Protein AF-D0SJ76-F1 (afdb_monomer_lite)

Foldseek 3Di:
DDDDDDDDDPPPPPDPPDVVVVVCVVQDVVLLVVLQVVQDDDDDDDQAGPQQLVVLVVQCVVVVHDDLVVSLVSQVVCQVVCVVSVYHRDDSVSSVVCVVGTDPVSVVVRVD

Radius of gyration: 18.81 Å; chains: 1; bounding box: 65×23×50 Å

Secondary structure (DSSP, 8-state):
------------------HHHHHHTTS-HHHHHHHHHHT--SS--SS--HHHHHHHHHHHHHTT--SHHHHHHHHHHTHHHHHHTT-----HHHHHHHHHHS-THHHHHH--

InterPro domains:
  IPR025399 Domain of unknown function DUF4372 [PF14294] (15-88)

Structure (mmCIF, N/CA/C/O backbone):
data_AF-D0SJ76-F1
#
_entry.id   AF-D0SJ76-F1
#
loop_
_atom_site.group_PDB
_atom_site.id
_atom_site.type_symbol
_atom_site.label_atom_id
_atom_site.label_alt_id
_atom_site.label_comp_id
_atom_site.label_asym_id
_atom_site.label_entity_id
_atom_site.label_seq_id
_atom_site.pdbx_PDB_ins_code
_atom_site.Cartn_x
_atom_site.Cartn_y
_atom_site.Cartn_z
_atom_site.occupancy
_atom_site.B_iso_or_equiv
_atom_site.auth_seq_id
_atom_site.auth_comp_id
_atom_site.auth_asym_id
_atom_site.auth_atom_id
_atom_site.pdbx_PDB_model_num
ATOM 1 N N . MET A 1 1 ? 47.679 -6.669 -38.784 1.00 42.41 1 MET A N 1
ATOM 2 C CA . MET A 1 1 ? 47.782 -7.028 -37.354 1.00 42.41 1 MET A CA 1
ATOM 3 C C . MET A 1 1 ? 47.810 -5.741 -36.532 1.00 42.41 1 MET A C 1
ATOM 5 O O . MET A 1 1 ? 48.831 -5.072 -36.505 1.00 42.41 1 MET A O 1
ATOM 9 N N . ARG A 1 2 ? 46.664 -5.317 -35.984 1.00 28.58 2 ARG A N 1
ATOM 10 C CA . ARG A 1 2 ? 46.539 -4.168 -35.069 1.00 28.58 2 ARG A CA 1
ATOM 11 C C . ARG A 1 2 ? 45.542 -4.559 -33.979 1.00 28.58 2 ARG A C 1
ATOM 13 O O . ARG A 1 2 ? 44.420 -4.947 -34.284 1.00 28.58 2 ARG A O 1
ATOM 20 N N . THR A 1 3 ? 46.003 -4.543 -32.738 1.00 39.59 3 THR A N 1
ATOM 21 C CA . THR A 1 3 ? 45.273 -4.935 -31.532 1.00 39.59 3 THR A CA 1
ATOM 22 C C . THR A 1 3 ? 44.413 -3.769 -31.047 1.00 39.59 3 THR A C 1
ATOM 24 O O . THR A 1 3 ? 44.953 -2.749 -30.624 1.00 39.59 3 THR A O 1
ATOM 27 N N . ASN A 1 4 ? 43.086 -3.909 -31.097 1.00 30.11 4 ASN A N 1
ATOM 28 C CA . ASN A 1 4 ? 42.161 -2.936 -30.514 1.00 30.11 4 ASN A CA 1
ATOM 29 C C . ASN A 1 4 ? 41.953 -3.240 -29.027 1.00 30.11 4 ASN A C 1
ATOM 31 O O . ASN A 1 4 ? 41.093 -4.033 -28.654 1.00 30.11 4 ASN A O 1
ATOM 35 N N . THR A 1 5 ? 42.721 -2.573 -28.171 1.00 42.25 5 THR A N 1
ATOM 36 C CA . THR A 1 5 ? 42.331 -2.332 -26.779 1.00 42.25 5 THR A CA 1
ATOM 37 C C . THR A 1 5 ? 41.496 -1.059 -26.743 1.00 42.25 5 THR A C 1
ATOM 39 O O . THR A 1 5 ? 42.012 0.040 -26.943 1.00 42.25 5 THR A O 1
ATOM 42 N N . SER A 1 6 ? 40.193 -1.180 -26.515 1.00 35.31 6 SER A N 1
ATOM 43 C CA . SER A 1 6 ? 39.332 -0.031 -26.230 1.00 35.31 6 SER A CA 1
ATOM 44 C C . SER A 1 6 ? 38.424 -0.376 -25.063 1.00 35.31 6 SER A C 1
ATOM 46 O O . SER A 1 6 ? 37.362 -0.971 -25.210 1.00 35.31 6 SER A O 1
ATOM 48 N N . THR A 1 7 ? 38.935 -0.018 -23.889 1.00 37.59 7 THR A N 1
ATOM 49 C CA . THR A 1 7 ? 38.273 0.100 -22.594 1.00 37.59 7 THR A CA 1
ATOM 50 C C . THR A 1 7 ? 36.833 0.585 -22.746 1.00 37.59 7 THR A C 1
ATOM 52 O O . THR A 1 7 ? 36.585 1.755 -23.046 1.00 37.59 7 THR A O 1
ATOM 55 N N . THR A 1 8 ? 35.868 -0.310 -22.525 1.00 40.75 8 THR A N 1
ATOM 56 C CA . THR A 1 8 ? 34.454 0.047 -22.420 1.00 40.75 8 THR A CA 1
ATOM 57 C C . THR A 1 8 ? 34.275 0.944 -21.203 1.00 40.75 8 THR A C 1
ATOM 59 O O . THR A 1 8 ? 34.361 0.515 -20.055 1.00 40.75 8 THR A O 1
ATOM 62 N N . ARG A 1 9 ? 34.047 2.226 -21.479 1.00 35.00 9 ARG A N 1
ATOM 63 C CA . ARG A 1 9 ? 33.601 3.235 -20.524 1.00 35.00 9 ARG A CA 1
ATOM 64 C C . ARG A 1 9 ? 32.311 2.715 -19.877 1.00 35.00 9 ARG A C 1
ATOM 66 O O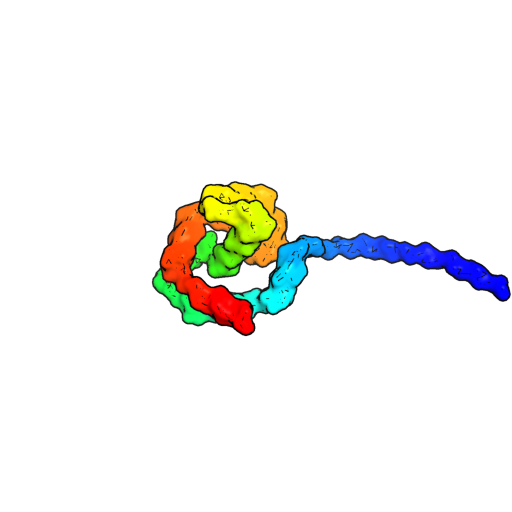 . ARG A 1 9 ? 31.263 2.716 -20.519 1.00 35.00 9 ARG A O 1
ATOM 73 N N . ILE A 1 10 ? 32.383 2.240 -18.633 1.00 46.25 10 ILE A N 1
ATOM 74 C CA . ILE A 1 10 ? 31.187 1.936 -17.843 1.00 46.25 10 ILE A CA 1
ATOM 75 C C . ILE A 1 10 ? 30.489 3.276 -17.615 1.00 46.25 10 ILE A C 1
ATOM 77 O O . ILE A 1 10 ? 30.919 4.090 -16.798 1.00 46.25 10 ILE A O 1
ATOM 81 N N . GLN A 1 11 ? 29.446 3.542 -18.398 1.00 43.22 11 GLN A N 1
ATOM 82 C CA . GLN A 1 11 ? 28.505 4.608 -18.096 1.00 43.22 11 GLN A CA 1
ATOM 83 C C . GLN A 1 11 ? 27.806 4.214 -16.797 1.00 43.22 11 GLN A C 1
ATOM 85 O O . GLN A 1 11 ? 26.952 3.328 -16.778 1.00 43.22 11 GLN A O 1
ATOM 90 N N . VAL A 1 12 ? 28.203 4.849 -15.695 1.00 42.09 12 VAL A N 1
ATOM 91 C CA . VAL A 1 12 ? 27.463 4.783 -14.436 1.00 42.09 12 VAL A CA 1
ATOM 92 C C . VAL A 1 12 ? 26.167 5.548 -14.665 1.00 42.09 12 VAL A C 1
ATOM 94 O O . VAL A 1 12 ? 26.078 6.761 -14.493 1.00 42.09 12 VAL A O 1
ATOM 97 N N . PHE A 1 13 ? 25.164 4.829 -15.149 1.00 38.50 13 PHE A N 1
ATOM 98 C CA . PHE A 1 13 ? 23.811 5.327 -15.238 1.00 38.50 13 PHE A CA 1
ATOM 99 C C . PHE A 1 13 ? 23.334 5.635 -13.816 1.00 38.50 13 PHE A C 1
ATOM 101 O O . PHE A 1 13 ? 23.155 4.735 -13.001 1.00 38.50 13 PHE A O 1
ATOM 108 N N . SER A 1 14 ? 23.097 6.918 -13.530 1.00 47.25 14 SER A N 1
ATOM 109 C CA . SER A 1 14 ? 22.308 7.394 -12.385 1.00 47.25 14 SER A CA 1
ATOM 110 C C . SER A 1 14 ? 20.843 6.958 -12.557 1.00 47.25 14 SER A C 1
ATOM 112 O O . SER A 1 14 ? 19.940 7.770 -12.741 1.00 47.25 14 SER A O 1
ATOM 114 N N . HIS A 1 15 ? 20.602 5.656 -12.631 1.00 47.28 15 HIS A N 1
ATOM 115 C CA . HIS A 1 15 ? 19.285 5.076 -12.820 1.00 47.28 15 HIS A CA 1
ATOM 116 C C . HIS A 1 15 ? 18.980 4.321 -11.540 1.00 47.28 15 HIS A C 1
ATOM 118 O O . HIS A 1 15 ? 19.635 3.332 -11.223 1.00 47.28 15 HIS A O 1
ATOM 124 N N . GLN A 1 16 ? 18.020 4.848 -10.781 1.00 53.44 16 GLN A N 1
ATOM 125 C CA . GLN A 1 16 ? 17.487 4.280 -9.545 1.00 53.44 16 GLN A CA 1
ATOM 126 C C . GLN A 1 16 ? 16.818 2.930 -9.854 1.00 53.44 16 GLN A C 1
ATOM 128 O O . GLN A 1 16 ? 15.600 2.801 -9.955 1.00 53.44 16 GLN A O 1
ATOM 133 N N . ASN A 1 17 ? 17.656 1.918 -10.067 1.00 52.47 17 ASN A N 1
ATOM 134 C CA . ASN A 1 17 ? 17.324 0.584 -10.539 1.00 52.47 17 ASN A CA 1
ATOM 135 C C . ASN A 1 17 ? 16.939 -0.292 -9.347 1.00 52.47 17 ASN A C 1
ATOM 137 O O . ASN A 1 17 ? 17.590 -1.284 -9.026 1.00 52.47 17 ASN A O 1
ATOM 141 N N . THR A 1 18 ? 15.917 0.131 -8.607 1.00 65.75 18 THR A N 1
ATOM 142 C CA . THR A 1 18 ? 15.376 -0.725 -7.554 1.00 65.75 18 THR A CA 1
ATOM 143 C C . THR A 1 18 ? 14.591 -1.857 -8.213 1.00 65.75 18 THR A C 1
ATOM 145 O O . THR A 1 18 ? 13.857 -1.626 -9.174 1.00 65.75 18 THR A O 1
ATOM 148 N N . VAL A 1 19 ? 14.697 -3.079 -7.679 1.00 69.38 19 VAL A N 1
ATOM 149 C CA . VAL A 1 19 ? 13.844 -4.218 -8.080 1.00 69.38 19 VAL A CA 1
ATOM 150 C C . VAL A 1 19 ? 12.363 -3.808 -8.081 1.00 69.38 19 VAL A C 1
ATOM 152 O O . VAL A 1 19 ? 11.610 -4.201 -8.962 1.00 69.38 19 VAL A O 1
ATOM 155 N N . PHE A 1 20 ? 11.964 -2.913 -7.171 1.00 71.94 20 PHE A N 1
ATOM 156 C CA . PHE A 1 20 ? 10.638 -2.290 -7.153 1.00 71.94 20 PHE A CA 1
ATOM 157 C C . PHE A 1 20 ? 10.280 -1.551 -8.438 1.00 71.94 20 PHE A C 1
ATOM 159 O O . PHE A 1 20 ? 9.191 -1.746 -8.964 1.00 71.94 20 PHE A O 1
ATOM 166 N N . HIS A 1 21 ? 11.172 -0.707 -8.952 1.00 73.19 21 HIS A N 1
ATOM 167 C CA . HIS A 1 21 ? 10.912 0.026 -10.186 1.00 73.19 21 HIS A CA 1
ATOM 168 C C . HIS A 1 21 ? 10.765 -0.927 -11.381 1.00 73.19 21 HIS A C 1
ATOM 170 O O . HIS A 1 21 ? 9.901 -0.722 -12.228 1.00 73.19 21 HIS A O 1
ATOM 176 N N . GLN A 1 22 ? 11.547 -2.011 -11.420 1.00 76.94 22 GLN A N 1
ATOM 177 C CA . GLN A 1 22 ? 11.412 -3.048 -12.448 1.00 76.94 22 GLN A CA 1
ATOM 178 C C . GLN A 1 22 ? 10.088 -3.819 -12.330 1.00 76.94 22 GLN A C 1
ATOM 180 O O . GLN A 1 22 ? 9.421 -4.027 -13.339 1.00 76.94 22 GLN A O 1
ATOM 185 N N . LEU A 1 23 ? 9.677 -4.185 -11.110 1.00 74.19 23 LEU A N 1
ATOM 186 C CA . LEU A 1 23 ? 8.406 -4.871 -10.839 1.00 74.19 23 LEU A CA 1
ATOM 187 C C . LEU A 1 23 ? 7.182 -4.001 -11.143 1.00 74.19 23 LEU A C 1
ATOM 189 O O . LEU A 1 23 ? 6.137 -4.518 -11.524 1.00 74.19 23 LEU A O 1
ATOM 193 N N . LEU A 1 24 ? 7.306 -2.685 -10.977 1.00 78.88 24 LEU A N 1
ATOM 194 C CA . LEU A 1 24 ? 6.236 -1.730 -11.259 1.00 78.88 24 LEU A CA 1
ATOM 195 C C . LEU A 1 24 ? 6.205 -1.281 -12.719 1.00 78.88 24 LEU A C 1
ATOM 197 O O . LEU A 1 24 ? 5.183 -0.778 -13.162 1.00 78.88 24 LEU A O 1
ATOM 201 N N . LYS A 1 25 ? 7.279 -1.492 -13.484 1.00 77.06 25 LYS A N 1
ATOM 202 C CA . LYS A 1 25 ? 7.344 -1.181 -14.916 1.00 77.06 25 LYS A CA 1
ATOM 203 C C . LYS A 1 25 ? 6.179 -1.757 -15.747 1.00 77.06 25 LYS A C 1
ATOM 205 O O . LYS A 1 25 ? 5.676 -1.015 -16.586 1.00 77.06 25 LYS A O 1
ATOM 210 N N . PRO A 1 26 ? 5.728 -3.017 -15.556 1.00 74.88 26 PRO A N 1
ATOM 211 C CA . PRO A 1 26 ? 4.548 -3.532 -16.258 1.00 74.88 26 PRO A CA 1
ATOM 212 C C . PRO A 1 26 ? 3.231 -2.920 -15.762 1.00 74.88 26 PRO A C 1
ATOM 214 O O . PRO A 1 26 ? 2.241 -2.928 -16.487 1.00 74.88 26 PRO A O 1
ATOM 217 N N . ILE A 1 27 ? 3.203 -2.373 -14.545 1.00 79.56 27 ILE A N 1
ATOM 218 C CA . ILE A 1 27 ? 2.013 -1.753 -13.969 1.00 79.56 27 ILE A CA 1
ATOM 219 C C . ILE A 1 27 ? 1.983 -0.287 -14.397 1.00 79.56 27 ILE A C 1
ATOM 221 O O . ILE A 1 27 ? 2.570 0.588 -13.757 1.00 79.56 27 ILE A O 1
ATOM 225 N N . LEU A 1 28 ? 1.267 0.002 -15.484 1.00 79.12 28 LEU A N 1
ATOM 226 C CA . LEU A 1 28 ? 1.028 1.380 -15.899 1.00 79.12 28 LEU A CA 1
ATOM 227 C C . LEU A 1 28 ? 0.273 2.118 -14.785 1.00 79.12 28 LEU A C 1
ATOM 229 O O . LEU A 1 28 ? -0.887 1.833 -14.486 1.00 79.12 28 LEU A O 1
ATOM 233 N N . ARG A 1 29 ? 0.934 3.104 -14.163 1.00 88.06 29 ARG A N 1
ATOM 234 C CA . ARG A 1 29 ? 0.354 3.896 -13.066 1.00 88.06 29 ARG A CA 1
ATOM 235 C C . ARG A 1 29 ? -0.992 4.522 -13.443 1.00 88.06 29 ARG A C 1
ATOM 237 O O . ARG A 1 29 ? -1.882 4.615 -12.604 1.00 88.06 29 ARG A O 1
ATOM 244 N N . GLN A 1 30 ? -1.155 4.917 -14.702 1.00 88.56 30 GLN A N 1
ATOM 245 C CA . GLN A 1 30 ? -2.409 5.468 -15.217 1.00 88.56 30 GLN A CA 1
ATOM 246 C C . GLN A 1 30 ? -3.551 4.443 -15.183 1.00 88.56 30 GLN A C 1
ATOM 248 O O . GLN A 1 30 ? -4.654 4.781 -14.752 1.00 88.56 30 GLN A O 1
ATOM 253 N N . ASP A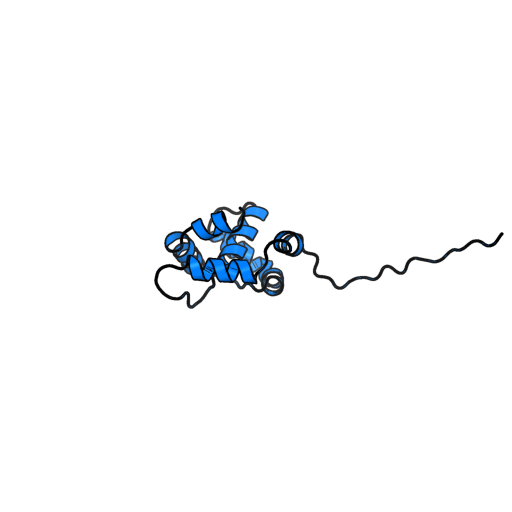 1 31 ? -3.287 3.190 -15.560 1.00 90.44 31 ASP A N 1
ATOM 254 C CA . ASP A 1 31 ? -4.277 2.114 -15.475 1.00 90.44 31 ASP A CA 1
ATOM 255 C C . ASP A 1 31 ? -4.635 1.791 -14.033 1.00 90.44 31 ASP A C 1
ATOM 257 O O . ASP A 1 31 ? -5.817 1.666 -13.705 1.00 90.44 31 ASP A O 1
ATOM 261 N N . PHE A 1 32 ? -3.637 1.751 -13.146 1.00 94.06 32 PHE A N 1
ATOM 262 C CA . PHE A 1 32 ? -3.896 1.603 -11.720 1.00 94.06 32 PHE A CA 1
ATOM 263 C C . PHE A 1 32 ? -4.801 2.725 -11.204 1.00 94.06 32 PHE A C 1
ATOM 265 O O . PHE A 1 32 ? -5.777 2.460 -10.509 1.00 94.06 32 PHE A O 1
ATOM 272 N N . GLU A 1 33 ? -4.505 3.986 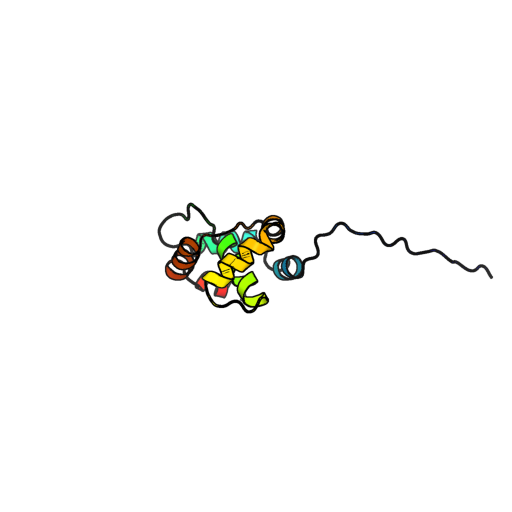-11.528 1.00 93.81 33 GLU A N 1
ATOM 273 C CA . GLU A 1 33 ? -5.296 5.129 -11.067 1.00 93.81 33 GLU A CA 1
ATOM 274 C C . GLU A 1 33 ? -6.714 5.133 -11.659 1.00 93.81 33 GLU A C 1
ATOM 276 O O . GLU A 1 33 ? -7.667 5.501 -10.966 1.00 93.81 33 GLU A O 1
ATOM 281 N N . ARG A 1 34 ? -6.884 4.670 -12.904 1.00 94.75 34 ARG A N 1
ATOM 282 C CA . ARG A 1 34 ? -8.198 4.449 -13.524 1.00 94.75 34 ARG A CA 1
ATOM 283 C C . ARG A 1 34 ? -8.995 3.390 -12.762 1.00 94.75 34 ARG A C 1
ATOM 285 O O . ARG A 1 34 ? -10.127 3.663 -12.362 1.00 94.75 34 ARG A O 1
ATOM 292 N N . LEU A 1 35 ? -8.399 2.227 -12.489 1.00 95.69 35 LEU A N 1
ATOM 293 C CA . LEU A 1 35 ? -9.026 1.168 -11.691 1.00 95.69 35 LEU A CA 1
ATOM 294 C C . LEU A 1 35 ? -9.309 1.635 -10.257 1.00 95.69 35 LEU A C 1
ATOM 296 O O . LEU A 1 35 ? -10.374 1.360 -9.710 1.00 95.69 35 LEU A O 1
ATOM 300 N N . ALA A 1 36 ? -8.399 2.399 -9.655 1.00 96.38 36 ALA A N 1
ATOM 301 C CA . ALA A 1 36 ? -8.569 2.960 -8.322 1.00 96.38 36 ALA A CA 1
ATOM 302 C C . ALA A 1 36 ? -9.781 3.883 -8.225 1.00 96.38 36 ALA A C 1
ATOM 304 O O . ALA A 1 36 ? -10.471 3.848 -7.211 1.00 96.38 36 ALA A O 1
ATOM 305 N N . LYS A 1 37 ? -10.055 4.678 -9.265 1.00 95.31 37 LYS A N 1
ATOM 306 C CA . LYS A 1 37 ? -11.271 5.496 -9.350 1.00 95.31 37 LYS A CA 1
ATOM 307 C C . LYS A 1 37 ? -12.514 4.635 -9.563 1.00 95.31 37 LYS A C 1
ATOM 309 O O . LYS A 1 37 ? -13.508 4.849 -8.881 1.00 95.31 37 LYS A O 1
ATOM 314 N N . GLN A 1 38 ? -12.447 3.654 -10.464 1.00 96.50 38 GLN A N 1
ATOM 315 C CA . GLN A 1 38 ? -13.571 2.769 -10.790 1.00 96.50 38 GLN A CA 1
ATOM 316 C C . GLN A 1 38 ? -14.044 1.935 -9.590 1.00 96.50 38 GLN A C 1
ATOM 318 O O . GLN A 1 38 ? -15.242 1.749 -9.402 1.00 96.50 38 GLN A O 1
ATOM 323 N N . TYR A 1 39 ? -13.110 1.433 -8.782 1.00 95.69 39 TYR A N 1
ATOM 324 C CA . TYR A 1 39 ? -13.393 0.575 -7.629 1.00 95.69 39 TYR A CA 1
ATOM 325 C C . TYR A 1 39 ? -13.400 1.330 -6.293 1.00 95.69 39 TYR A C 1
ATOM 327 O O . TYR A 1 39 ? -13.432 0.695 -5.238 1.00 95.69 39 TYR A O 1
ATOM 335 N N . HIS A 1 40 ? -13.353 2.666 -6.306 1.00 96.06 40 HIS A N 1
ATOM 336 C CA . HIS A 1 40 ? -13.419 3.450 -5.077 1.00 96.06 40 HIS A CA 1
ATOM 337 C C . HIS A 1 40 ? -14.792 3.312 -4.416 1.00 96.06 40 HIS A C 1
ATOM 339 O O . HIS A 1 40 ? -15.822 3.353 -5.087 1.00 96.06 40 HIS A O 1
ATOM 345 N N . GLN A 1 41 ? -14.806 3.194 -3.090 1.00 94.69 41 GLN A N 1
ATOM 346 C CA . GLN A 1 41 ? -16.035 3.186 -2.299 1.00 94.69 41 GLN A CA 1
ATOM 347 C C . GLN A 1 41 ? -15.959 4.199 -1.156 1.00 94.69 41 GLN A C 1
ATOM 349 O O . GLN A 1 41 ? -14.890 4.442 -0.599 1.00 94.69 41 GLN A O 1
ATOM 354 N N . GLY A 1 42 ? -17.099 4.778 -0.781 1.00 93.19 42 GLY A N 1
ATOM 355 C CA . GLY A 1 42 ? -17.191 5.684 0.362 1.00 93.19 42 GLY A CA 1
ATOM 356 C C . GLY A 1 42 ? -16.583 7.070 0.122 1.00 93.19 42 GLY A C 1
ATOM 357 O O . GLY A 1 42 ? -16.647 7.624 -0.974 1.00 93.19 42 GLY A O 1
ATOM 358 N N . GLN A 1 43 ? -16.061 7.675 1.192 1.00 91.88 43 GLN A N 1
ATOM 359 C CA . GLN A 1 43 ? -15.550 9.044 1.152 1.00 91.88 43 GLN A CA 1
ATOM 360 C C . GLN A 1 43 ? -14.146 9.137 0.547 1.00 91.88 43 GLN A C 1
ATOM 362 O O . GLN A 1 43 ? -13.305 8.249 0.703 1.00 91.88 43 GLN A O 1
ATOM 367 N N . LYS A 1 44 ? -13.853 10.308 -0.033 1.00 91.69 44 LYS A N 1
ATOM 368 C CA . LYS A 1 44 ? -12.531 10.643 -0.566 1.00 91.69 44 LYS A CA 1
ATOM 369 C C . LYS A 1 44 ? -11.436 10.426 0.480 1.00 91.69 44 LYS A C 1
ATOM 371 O O . LYS A 1 44 ? -11.480 10.960 1.591 1.00 91.69 44 LYS A O 1
ATOM 376 N N . LEU A 1 45 ? -10.387 9.717 0.076 1.00 93.88 45 LEU A N 1
ATOM 377 C CA . LEU A 1 45 ? -9.188 9.539 0.884 1.00 93.88 45 LEU A CA 1
ATOM 378 C C . LEU A 1 45 ? -8.425 10.874 0.983 1.00 93.88 45 LEU A C 1
ATOM 380 O O . LEU A 1 45 ? -7.965 11.414 -0.022 1.00 93.88 45 LEU A O 1
ATOM 384 N N . ARG A 1 46 ? -8.323 11.437 2.195 1.00 90.88 46 ARG A N 1
ATOM 385 C CA . ARG A 1 46 ? -7.721 12.768 2.423 1.00 90.88 46 ARG A CA 1
ATOM 386 C C . ARG A 1 46 ? -6.204 12.724 2.605 1.00 90.88 46 ARG A C 1
ATOM 388 O O . ARG A 1 46 ? -5.492 13.583 2.102 1.00 90.88 46 ARG A O 1
ATOM 395 N N . SER A 1 47 ? -5.711 11.731 3.343 1.00 92.25 47 SER A N 1
ATOM 396 C CA . SER A 1 47 ? -4.309 11.656 3.777 1.00 92.25 47 SER A CA 1
ATOM 397 C C . SER A 1 47 ? -3.470 10.628 3.018 1.00 92.25 47 SER A C 1
ATOM 399 O O . SER A 1 47 ? -2.247 10.668 3.121 1.00 92.25 47 SER A O 1
ATOM 401 N N . ALA A 1 48 ? -4.088 9.760 2.217 1.00 95.31 48 ALA A N 1
ATOM 402 C CA . ALA A 1 48 ? -3.427 8.725 1.423 1.00 95.31 48 ALA A CA 1
ATOM 403 C C . ALA A 1 48 ? -4.205 8.463 0.129 1.00 95.31 48 ALA A C 1
ATOM 405 O O . ALA A 1 48 ? -5.362 8.855 0.006 1.00 95.31 48 ALA A O 1
ATOM 406 N N . THR A 1 49 ? -3.572 7.794 -0.822 1.00 96.06 49 THR A N 1
ATOM 407 C CA . THR A 1 49 ? -4.174 7.348 -2.080 1.00 96.06 49 THR A CA 1
ATOM 408 C C . THR A 1 49 ? -4.241 5.821 -2.134 1.00 96.06 49 THR A C 1
ATOM 410 O O . THR A 1 49 ? -3.602 5.123 -1.344 1.00 96.06 49 THR A O 1
ATOM 413 N N . ARG A 1 50 ? -4.992 5.279 -3.101 1.00 96.38 50 ARG A N 1
ATOM 414 C CA . ARG A 1 50 ? -4.940 3.841 -3.413 1.00 96.38 50 ARG A CA 1
ATOM 415 C C . ARG A 1 50 ? -3.555 3.410 -3.895 1.00 96.38 50 ARG A C 1
ATOM 417 O O . ARG A 1 50 ? -3.158 2.284 -3.623 1.00 96.38 50 ARG A O 1
ATOM 424 N N . TRP A 1 51 ? -2.816 4.307 -4.553 1.00 95.81 51 TRP A N 1
ATOM 425 C CA . TRP A 1 51 ? -1.434 4.052 -4.959 1.00 95.81 51 TRP A CA 1
ATOM 426 C C . TRP A 1 51 ? -0.523 3.888 -3.744 1.00 95.81 51 TRP A C 1
ATOM 428 O O . TRP A 1 51 ? 0.191 2.896 -3.649 1.00 95.81 51 TRP A O 1
ATOM 438 N N . ASP A 1 52 ? -0.627 4.792 -2.764 1.00 95.56 52 ASP A N 1
ATOM 439 C CA . ASP A 1 52 ? 0.145 4.688 -1.524 1.00 95.56 52 ASP A CA 1
ATOM 440 C C . ASP A 1 52 ? -0.108 3.335 -0.844 1.00 95.56 52 ASP A C 1
ATOM 442 O O . ASP A 1 52 ? 0.829 2.636 -0.460 1.00 95.56 52 ASP A O 1
ATOM 446 N N . GLN A 1 53 ? -1.378 2.936 -0.719 1.00 96.00 53 GLN A N 1
ATOM 447 C CA . GLN A 1 53 ? -1.747 1.678 -0.070 1.00 96.00 53 GLN A CA 1
ATOM 448 C C . GLN A 1 53 ? -1.305 0.446 -0.877 1.00 96.00 53 GLN A C 1
ATOM 450 O O . GLN A 1 53 ? -0.862 -0.534 -0.281 1.00 96.00 53 GLN A O 1
ATOM 455 N N . PHE A 1 54 ? -1.332 0.498 -2.209 1.00 94.81 54 PHE A N 1
ATOM 456 C CA . PHE A 1 54 ? -0.750 -0.556 -3.040 1.00 94.81 54 PHE A CA 1
ATOM 457 C C . PHE A 1 54 ? 0.757 -0.703 -2.820 1.00 94.81 54 PHE A C 1
ATOM 459 O O . PHE A 1 54 ? 1.218 -1.813 -2.564 1.00 94.81 54 PHE A O 1
ATOM 466 N N . ILE A 1 55 ? 1.513 0.398 -2.842 1.00 93.69 55 ILE A N 1
ATOM 467 C CA . ILE A 1 55 ? 2.957 0.365 -2.580 1.00 93.69 55 ILE A CA 1
ATOM 468 C C . ILE A 1 55 ? 3.242 -0.148 -1.164 1.00 93.69 55 ILE A C 1
ATOM 470 O O . ILE A 1 55 ? 4.137 -0.970 -0.989 1.00 93.69 55 ILE A O 1
ATOM 474 N N . ALA A 1 56 ? 2.440 0.245 -0.170 1.00 94.38 56 ALA A N 1
ATOM 475 C CA . ALA A 1 56 ? 2.553 -0.268 1.194 1.00 94.38 56 ALA A CA 1
ATOM 476 C C . ALA A 1 56 ? 2.423 -1.797 1.272 1.00 94.38 56 ALA A C 1
ATOM 478 O O . ALA A 1 56 ? 3.238 -2.450 1.924 1.00 94.38 56 ALA A O 1
ATOM 479 N N . ILE A 1 57 ? 1.424 -2.365 0.591 1.00 92.81 57 ILE A N 1
ATOM 480 C CA . ILE A 1 57 ? 1.204 -3.816 0.542 1.00 92.81 57 ILE A CA 1
ATOM 481 C C . ILE A 1 57 ? 2.310 -4.501 -0.267 1.00 92.81 57 ILE A C 1
ATOM 483 O O . ILE A 1 57 ? 2.870 -5.495 0.176 1.00 92.81 57 ILE A O 1
ATOM 487 N N . LEU A 1 58 ? 2.683 -3.969 -1.431 1.00 91.06 58 LEU A N 1
ATOM 488 C CA . LEU A 1 58 ? 3.732 -4.562 -2.260 1.00 91.06 58 LEU A CA 1
ATOM 489 C C . LEU A 1 58 ? 5.071 -4.622 -1.510 1.00 91.06 58 LEU A C 1
ATOM 491 O O . LEU A 1 58 ? 5.749 -5.650 -1.511 1.00 91.06 58 LEU A O 1
ATOM 495 N N . MET A 1 59 ? 5.430 -3.538 -0.817 1.00 89.25 59 MET A N 1
ATOM 496 C CA . MET A 1 59 ? 6.637 -3.488 0.002 1.00 89.25 59 MET A CA 1
ATOM 497 C C . MET A 1 59 ? 6.594 -4.472 1.162 1.00 89.25 59 MET A C 1
ATOM 499 O O . MET A 1 59 ? 7.615 -5.087 1.477 1.00 89.25 59 MET A O 1
ATOM 503 N N . SER A 1 60 ? 5.424 -4.667 1.770 1.00 89.88 60 SER A N 1
ATOM 504 C CA . SER A 1 60 ? 5.267 -5.631 2.851 1.00 89.88 60 SER A CA 1
ATOM 505 C C . SER A 1 60 ? 5.440 -7.068 2.379 1.00 89.88 60 SER A C 1
ATOM 507 O O . SER A 1 60 ? 6.161 -7.824 3.024 1.00 89.88 60 SER A O 1
ATOM 509 N N . GLN A 1 61 ? 4.855 -7.427 1.232 1.00 88.81 61 GLN A N 1
ATOM 510 C CA . GLN A 1 61 ? 4.989 -8.765 0.651 1.00 88.81 61 GLN A CA 1
ATOM 511 C C . GLN A 1 61 ? 6.454 -9.086 0.335 1.00 88.81 61 GLN A C 1
ATOM 513 O O . GLN A 1 61 ? 6.959 -10.134 0.724 1.00 88.81 61 GLN A O 1
ATOM 518 N N . LEU A 1 62 ? 7.173 -8.144 -0.281 1.00 86.44 62 LEU A N 1
ATOM 519 C CA . LEU A 1 62 ? 8.578 -8.332 -0.661 1.00 86.44 62 LEU A CA 1
ATOM 520 C C . LEU A 1 62 ? 9.548 -8.338 0.527 1.00 86.44 62 LEU A C 1
ATOM 522 O O . LEU A 1 62 ? 10.653 -8.859 0.417 1.00 86.44 62 LEU A O 1
ATOM 526 N N . SER A 1 63 ? 9.155 -7.754 1.659 1.00 86.88 63 SER A N 1
ATOM 527 C CA . SER A 1 63 ? 9.957 -7.744 2.888 1.00 86.88 63 SER A CA 1
ATOM 528 C C . SER A 1 63 ? 9.465 -8.739 3.942 1.00 86.88 63 SER A C 1
ATOM 530 O O . SER A 1 63 ? 9.903 -8.671 5.094 1.00 86.88 63 SER A O 1
ATOM 532 N N . CYS A 1 64 ? 8.559 -9.648 3.562 1.00 89.19 64 CYS A N 1
ATOM 533 C CA . CYS A 1 64 ? 7.935 -10.642 4.436 1.00 89.19 64 CYS A CA 1
ATOM 534 C C . CYS A 1 64 ? 7.315 -10.031 5.710 1.00 89.19 64 CYS A C 1
ATOM 536 O O . CYS A 1 64 ? 7.330 -10.638 6.781 1.00 89.19 64 CYS A O 1
ATOM 538 N N . ARG A 1 65 ? 6.779 -8.807 5.618 1.00 90.69 65 ARG A N 1
ATOM 539 C CA . ARG A 1 65 ? 6.097 -8.114 6.720 1.00 90.69 65 ARG A CA 1
ATOM 540 C C . ARG A 1 65 ? 4.596 -8.325 6.607 1.00 90.69 65 ARG A C 1
ATOM 542 O O . ARG A 1 65 ? 3.995 -8.005 5.586 1.00 90.69 65 ARG A O 1
ATOM 549 N N . GLN A 1 66 ? 3.991 -8.833 7.674 1.00 88.12 66 GLN A N 1
ATOM 550 C CA . GLN A 1 66 ? 2.565 -9.173 7.686 1.00 88.12 66 GLN A CA 1
ATOM 551 C C . GLN A 1 66 ? 1.746 -8.247 8.593 1.00 88.12 66 GLN A C 1
ATOM 553 O O . GLN A 1 66 ? 0.591 -7.954 8.294 1.00 88.12 66 GLN A O 1
ATOM 558 N N . SER A 1 67 ? 2.330 -7.738 9.685 1.00 94.12 67 SER A N 1
ATOM 559 C CA . SER A 1 67 ? 1.598 -6.872 10.610 1.00 94.12 67 SER A CA 1
ATOM 560 C C . SER A 1 67 ? 1.573 -5.420 10.127 1.00 94.12 67 SER A C 1
ATOM 562 O O . SER A 1 67 ? 2.582 -4.878 9.682 1.00 94.12 67 SER A O 1
ATOM 564 N N . LEU A 1 68 ? 0.445 -4.723 10.301 1.00 94.25 68 LEU A N 1
ATOM 565 C CA . LEU A 1 68 ? 0.334 -3.295 9.955 1.00 94.25 68 LEU A CA 1
ATOM 566 C C . LEU A 1 68 ? 1.379 -2.413 10.663 1.00 94.25 68 LEU A C 1
ATOM 568 O O . LEU A 1 68 ? 1.726 -1.339 10.168 1.00 94.25 68 LEU A O 1
ATOM 572 N N . ARG A 1 69 ? 1.866 -2.840 11.837 1.00 94.44 69 ARG A N 1
ATOM 573 C CA . ARG A 1 69 ? 2.940 -2.154 12.566 1.00 94.44 69 ARG A CA 1
ATOM 574 C C . ARG A 1 69 ? 4.268 -2.290 11.825 1.00 94.44 69 ARG A C 1
ATOM 576 O O . ARG A 1 69 ? 4.939 -1.281 11.622 1.00 94.44 69 ARG A O 1
ATOM 583 N N . ASP A 1 70 ? 4.602 -3.499 11.388 1.00 93.75 70 ASP A N 1
ATOM 584 C CA . ASP A 1 70 ? 5.843 -3.761 10.660 1.00 93.75 70 ASP A CA 1
ATOM 585 C C . ASP A 1 70 ? 5.834 -3.098 9.287 1.00 93.75 70 ASP A C 1
ATOM 587 O O . ASP A 1 70 ? 6.848 -2.544 8.871 1.00 93.75 70 ASP A O 1
ATOM 591 N N . ILE A 1 71 ? 4.678 -3.081 8.614 1.00 94.00 71 ILE A N 1
ATOM 592 C CA . ILE A 1 71 ? 4.503 -2.356 7.349 1.00 94.00 71 ILE A CA 1
ATOM 593 C C . ILE A 1 71 ? 4.812 -0.877 7.553 1.00 94.00 71 ILE A C 1
ATOM 595 O O . ILE A 1 71 ? 5.636 -0.318 6.838 1.00 94.00 71 ILE A O 1
ATOM 599 N N . LYS A 1 72 ? 4.211 -0.243 8.568 1.00 94.81 72 LYS A N 1
ATOM 600 C CA . LYS A 1 72 ? 4.476 1.168 8.877 1.00 94.81 72 LYS A CA 1
ATOM 601 C C . LYS A 1 72 ? 5.967 1.421 9.128 1.00 94.81 72 LYS A C 1
ATOM 603 O O . LYS A 1 72 ? 6.521 2.345 8.544 1.00 94.81 72 LYS A O 1
ATOM 608 N N . SER A 1 73 ? 6.608 0.601 9.960 1.00 93.81 73 SER A N 1
ATOM 609 C CA . SER A 1 73 ? 8.035 0.740 10.277 1.00 93.81 73 SER A CA 1
ATOM 610 C C . SER A 1 73 ? 8.926 0.546 9.039 1.00 93.81 73 SER A C 1
ATOM 612 O O . SER A 1 73 ? 9.880 1.295 8.818 1.00 93.81 73 SER A O 1
ATOM 614 N N . ASN A 1 74 ? 8.577 -0.398 8.159 1.00 92.00 74 ASN A N 1
ATOM 615 C CA . ASN A 1 74 ? 9.274 -0.591 6.892 1.00 92.00 74 ASN A CA 1
ATOM 616 C C . ASN A 1 74 ? 9.130 0.631 5.969 1.00 92.00 74 ASN A C 1
ATOM 618 O O . ASN A 1 74 ? 10.125 1.110 5.434 1.00 92.00 74 ASN A O 1
ATOM 622 N N . LEU A 1 75 ? 7.931 1.205 5.850 1.00 92.12 75 LEU A N 1
ATOM 623 C CA . LEU A 1 75 ? 7.716 2.428 5.069 1.00 92.12 75 LEU A CA 1
ATOM 624 C C . LEU A 1 75 ? 8.484 3.628 5.635 1.00 92.12 75 LEU A C 1
ATOM 626 O O . LEU A 1 75 ? 9.008 4.439 4.875 1.00 92.12 75 LEU A O 1
ATOM 630 N N . GLU A 1 76 ? 8.587 3.733 6.962 1.00 93.12 76 GLU A N 1
ATOM 631 C CA . GLU A 1 76 ? 9.362 4.783 7.634 1.00 93.12 76 GLU A CA 1
ATOM 632 C C . GLU A 1 76 ? 10.869 4.664 7.362 1.00 93.12 76 GLU A C 1
ATOM 634 O O . GLU A 1 76 ? 11.535 5.687 7.223 1.00 93.12 76 GLU A O 1
ATOM 639 N N . SER A 1 77 ? 11.398 3.447 7.219 1.00 91.06 77 SER A N 1
ATOM 640 C CA . SER A 1 77 ? 12.811 3.210 6.871 1.00 91.06 77 SER A CA 1
ATOM 641 C C . SER A 1 77 ? 13.118 3.314 5.371 1.00 91.06 77 SER A C 1
ATOM 643 O O . SER A 1 77 ? 14.279 3.439 4.997 1.00 91.06 77 SER A O 1
ATOM 645 N N . GLN A 1 78 ? 12.105 3.287 4.499 1.00 89.62 78 GLN A N 1
ATOM 646 C CA . GLN A 1 78 ? 12.274 3.286 3.038 1.00 89.62 78 GLN A CA 1
ATOM 647 C C . GLN A 1 78 ? 11.704 4.540 2.349 1.00 89.62 78 GLN A C 1
ATOM 649 O O . GLN A 1 78 ? 11.271 4.484 1.198 1.00 89.62 78 GLN A O 1
ATOM 654 N N . GLN A 1 79 ? 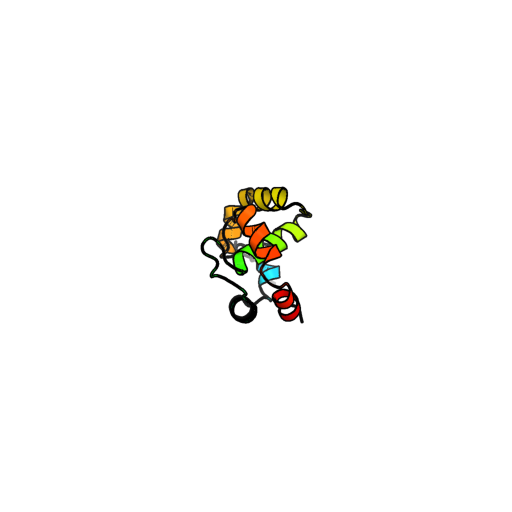11.721 5.688 3.032 1.00 90.81 79 GLN A N 1
ATOM 655 C CA . GLN A 1 79 ? 11.116 6.938 2.545 1.00 90.81 79 GLN A CA 1
ATOM 656 C C . GLN A 1 79 ? 11.669 7.416 1.195 1.00 90.81 79 GLN A C 1
ATOM 658 O O . GLN A 1 79 ? 10.893 7.820 0.332 1.00 90.81 79 GLN A O 1
ATOM 663 N N . GLU A 1 80 ? 12.982 7.321 0.973 1.00 89.69 80 GLU A N 1
ATOM 664 C CA . GLU A 1 80 ? 13.596 7.712 -0.306 1.00 89.69 80 GLU A CA 1
ATOM 665 C C . GLU A 1 80 ? 13.088 6.854 -1.471 1.00 89.69 80 GLU A C 1
ATOM 667 O O . GLU A 1 80 ? 12.775 7.358 -2.549 1.00 89.69 80 GLU A O 1
ATOM 672 N N . LYS A 1 81 ? 12.917 5.546 -1.243 1.00 87.69 81 LYS A N 1
ATOM 673 C CA . LYS A 1 81 ? 12.367 4.637 -2.255 1.00 87.69 81 LYS A CA 1
ATOM 674 C C . LYS A 1 81 ? 10.914 4.980 -2.559 1.00 87.69 81 LYS A C 1
ATOM 676 O O . LYS A 1 81 ? 10.544 5.031 -3.726 1.00 87.69 81 LYS A O 1
ATOM 681 N N . LEU A 1 82 ? 10.108 5.263 -1.533 1.00 90.19 82 LEU A N 1
ATOM 682 C CA . LEU A 1 82 ? 8.716 5.686 -1.712 1.00 90.19 82 LEU A CA 1
ATOM 683 C C . LEU A 1 82 ? 8.609 6.922 -2.608 1.00 90.19 82 LEU A C 1
ATOM 685 O O . LEU A 1 82 ? 7.788 6.931 -3.526 1.00 90.19 82 LEU A O 1
ATOM 689 N N . TYR A 1 83 ? 9.482 7.911 -2.399 1.00 87.94 83 TYR A N 1
ATOM 690 C CA . TYR A 1 83 ? 9.535 9.114 -3.227 1.00 87.94 83 TYR A CA 1
ATOM 691 C C . TYR A 1 83 ? 9.754 8.782 -4.709 1.00 87.94 83 TYR A C 1
ATOM 693 O O . TYR A 1 83 ? 8.988 9.230 -5.563 1.00 87.94 83 TYR A O 1
ATOM 701 N N . HIS A 1 84 ? 10.724 7.918 -5.021 1.00 86.00 84 HIS A N 1
ATOM 702 C CA . HIS A 1 84 ? 10.980 7.474 -6.397 1.00 86.00 84 HIS A CA 1
ATOM 703 C C . HIS A 1 84 ? 9.852 6.623 -7.001 1.00 86.00 84 HIS A C 1
ATOM 705 O O . HIS A 1 84 ? 9.742 6.526 -8.223 1.00 86.00 84 HIS A O 1
ATOM 711 N N . LEU A 1 85 ? 8.991 6.035 -6.168 1.00 87.31 85 LEU A N 1
ATOM 712 C CA . LEU A 1 85 ? 7.794 5.301 -6.589 1.00 87.31 85 LEU A CA 1
ATOM 713 C C . LEU A 1 85 ? 6.541 6.188 -6.669 1.00 87.31 85 LEU A C 1
ATOM 715 O O . LEU A 1 85 ? 5.455 5.701 -6.992 1.00 87.31 85 LEU A O 1
ATOM 719 N N . GLY A 1 86 ? 6.661 7.485 -6.371 1.00 89.38 86 GLY A N 1
ATOM 720 C CA . GLY A 1 86 ? 5.530 8.411 -6.338 1.00 89.38 86 GLY A CA 1
ATOM 721 C C . GLY A 1 86 ? 4.511 8.091 -5.242 1.00 89.38 86 GLY A C 1
ATOM 722 O O . GLY A 1 86 ? 3.340 8.438 -5.391 1.00 89.38 86 GLY A O 1
ATOM 723 N N . ALA A 1 87 ? 4.944 7.415 -4.176 1.00 92.62 87 ALA A N 1
ATOM 724 C CA . ALA A 1 87 ? 4.147 7.093 -3.001 1.00 92.62 87 ALA A CA 1
ATOM 725 C C . ALA A 1 87 ? 4.677 7.830 -1.765 1.00 92.62 87 ALA A C 1
ATOM 727 O O . ALA A 1 87 ? 5.803 8.328 -1.733 1.00 92.62 87 ALA A O 1
ATOM 728 N N . LYS A 1 88 ? 3.862 7.888 -0.716 1.00 93.81 88 LYS A N 1
ATOM 729 C CA . LYS A 1 88 ? 4.244 8.467 0.578 1.00 93.81 88 LYS A CA 1
ATOM 730 C C . LYS A 1 88 ? 3.991 7.507 1.730 1.00 93.81 88 LYS A C 1
ATOM 732 O O . LYS A 1 88 ? 3.245 6.537 1.623 1.00 93.81 88 LYS A O 1
ATOM 737 N N . ARG A 1 89 ? 4.579 7.834 2.882 1.00 94.06 89 ARG A N 1
ATOM 738 C CA . ARG A 1 89 ? 4.264 7.177 4.155 1.00 94.06 89 ARG A CA 1
ATOM 739 C C . ARG A 1 89 ? 2.765 7.265 4.464 1.00 94.06 89 ARG A C 1
ATOM 741 O O . ARG A 1 89 ? 2.138 8.305 4.254 1.00 94.06 89 ARG A O 1
ATOM 748 N N . ILE A 1 90 ? 2.215 6.193 5.029 1.00 95.19 90 ILE A N 1
ATOM 749 C CA . ILE A 1 90 ? 0.809 6.108 5.437 1.00 95.19 90 ILE A CA 1
ATOM 750 C C . ILE A 1 90 ? 0.740 5.799 6.929 1.00 95.19 90 ILE A C 1
ATOM 752 O O . ILE A 1 90 ? 1.462 4.941 7.438 1.00 95.19 90 ILE A O 1
ATOM 756 N N . ALA A 1 91 ? -0.152 6.484 7.643 1.00 95.38 91 ALA A N 1
ATOM 757 C CA . ALA A 1 91 ? -0.429 6.167 9.038 1.00 95.38 91 ALA A CA 1
ATOM 758 C C . ALA A 1 91 ? -1.067 4.773 9.165 1.00 95.38 91 ALA A C 1
ATOM 760 O O . ALA A 1 91 ? -1.922 4.399 8.365 1.00 95.38 91 ALA A O 1
ATOM 761 N N . ARG A 1 92 ? -0.716 4.024 10.218 1.00 96.25 92 ARG A N 1
ATOM 762 C CA . ARG A 1 92 ? -1.243 2.666 10.460 1.00 96.25 92 ARG A CA 1
ATOM 763 C C . ARG A 1 92 ? -2.773 2.608 10.425 1.00 96.25 92 ARG A C 1
ATOM 765 O O . ARG A 1 92 ? -3.327 1.704 9.814 1.00 96.25 92 ARG A O 1
ATOM 772 N N . SER A 1 93 ? -3.438 3.570 11.066 1.00 96.31 93 SER A N 1
ATOM 773 C CA . SER A 1 93 ? -4.902 3.675 11.095 1.00 96.31 93 SER A CA 1
ATOM 774 C C . SER A 1 93 ? -5.488 3.939 9.708 1.00 96.31 93 SER A C 1
ATOM 776 O O . SER A 1 93 ? -6.467 3.310 9.329 1.00 96.31 93 SER A O 1
ATOM 778 N N . THR A 1 94 ? -4.859 4.813 8.919 1.00 96.06 94 THR A N 1
ATOM 779 C CA . THR A 1 94 ? -5.267 5.071 7.534 1.00 96.06 94 THR A CA 1
ATOM 780 C C . THR A 1 94 ? -5.122 3.824 6.665 1.00 96.06 94 THR A C 1
ATOM 782 O O . THR A 1 94 ? -6.037 3.521 5.908 1.00 96.06 94 THR A O 1
ATOM 785 N N . LEU A 1 95 ? -4.010 3.088 6.780 1.00 96.31 95 LEU A N 1
ATOM 786 C CA . LEU A 1 95 ? -3.800 1.849 6.026 1.00 96.31 95 LEU A CA 1
ATOM 787 C C . LEU A 1 95 ? -4.825 0.774 6.414 1.00 96.31 95 LEU A C 1
ATOM 789 O O . LEU A 1 95 ? -5.411 0.162 5.528 1.00 96.31 95 LEU A O 1
ATOM 793 N N . ALA A 1 96 ? -5.081 0.592 7.716 1.00 96.69 96 ALA A N 1
ATOM 794 C CA . ALA A 1 96 ? -6.101 -0.332 8.215 1.00 96.69 96 ALA A CA 1
ATOM 795 C C . ALA A 1 96 ? -7.478 -0.017 7.617 1.00 96.69 96 ALA A C 1
ATOM 797 O O . ALA A 1 96 ? -8.093 -0.874 6.994 1.00 96.69 96 ALA A O 1
ATOM 798 N N . ARG A 1 97 ? -7.896 1.248 7.721 1.00 96.25 97 ARG A N 1
ATOM 799 C CA . ARG A 1 97 ? -9.181 1.724 7.210 1.00 96.25 97 ARG A CA 1
ATOM 800 C C . ARG A 1 97 ? -9.313 1.541 5.699 1.00 96.25 97 ARG A C 1
ATOM 802 O O . ARG A 1 97 ? -10.346 1.101 5.220 1.00 96.25 97 ARG A O 1
ATOM 809 N N . ILE A 1 98 ? -8.267 1.856 4.929 1.00 96.12 98 ILE A N 1
ATOM 810 C CA . ILE A 1 98 ? -8.285 1.654 3.472 1.00 96.12 98 ILE A CA 1
ATOM 811 C C . ILE A 1 98 ? -8.376 0.162 3.128 1.00 96.12 98 ILE A C 1
ATOM 813 O O . ILE A 1 98 ? -9.068 -0.185 2.176 1.00 96.12 98 ILE A O 1
ATOM 817 N N . ASN A 1 99 ? -7.690 -0.710 3.870 1.00 94.56 99 ASN A N 1
ATOM 818 C CA . ASN A 1 99 ? -7.760 -2.156 3.652 1.00 94.56 99 ASN A CA 1
ATOM 819 C C . ASN A 1 99 ? -9.145 -2.732 3.977 1.00 94.56 99 ASN A C 1
ATOM 821 O O . ASN A 1 99 ? -9.551 -3.697 3.340 1.00 94.56 99 ASN A O 1
ATOM 825 N N . GLU A 1 100 ? -9.845 -2.150 4.948 1.00 95.38 100 GLU A N 1
ATOM 826 C CA . GLU A 1 100 ? -11.189 -2.559 5.356 1.00 95.38 100 GLU A CA 1
ATOM 827 C C . GLU A 1 100 ? -12.273 -2.039 4.400 1.00 95.38 100 GLU A C 1
ATOM 829 O O . GLU A 1 100 ? -13.121 -2.800 3.945 1.00 95.38 100 GLU A O 1
ATOM 834 N N . GLU A 1 101 ? -12.239 -0.748 4.060 1.00 95.56 101 GLU A N 1
ATOM 835 C CA . GLU A 1 101 ? -13.322 -0.091 3.317 1.00 95.56 101 GLU A CA 1
ATOM 836 C C . GLU A 1 101 ? -13.238 -0.277 1.797 1.00 95.56 101 GLU A C 1
ATOM 838 O O . GLU A 1 101 ? -14.247 -0.168 1.103 1.00 95.56 101 GLU A O 1
ATOM 843 N N . GLN A 1 102 ? -12.038 -0.452 1.238 1.00 96.06 102 GLN A N 1
ATOM 844 C CA . GLN A 1 102 ? -11.864 -0.437 -0.213 1.00 96.06 102 GLN A CA 1
ATOM 845 C C . GLN A 1 102 ? -11.736 -1.857 -0.772 1.00 96.06 102 GLN A C 1
ATOM 847 O O . GLN A 1 102 ? -10.862 -2.616 -0.342 1.00 96.06 102 GLN A O 1
ATOM 852 N N . PRO A 1 103 ? -12.507 -2.208 -1.811 1.00 94.69 103 PRO A N 1
ATOM 853 C CA . PRO A 1 103 ? -12.571 -3.573 -2.307 1.00 94.69 103 PRO A CA 1
ATOM 854 C C . PRO A 1 103 ? -11.241 -4.045 -2.910 1.00 94.69 103 PRO A C 1
ATOM 856 O O . PRO A 1 103 ? -10.579 -3.340 -3.679 1.00 94.69 103 PRO A O 1
ATOM 859 N N . ALA A 1 104 ? -10.898 -5.307 -2.640 1.00 93.12 104 ALA A N 1
ATOM 860 C CA . ALA A 1 104 ? -9.745 -5.982 -3.241 1.00 93.12 104 ALA A CA 1
ATOM 861 C C . ALA A 1 104 ? -9.924 -6.285 -4.744 1.00 93.12 104 ALA A C 1
ATOM 863 O O . ALA A 1 104 ? -8.947 -6.603 -5.418 1.00 93.12 104 ALA A O 1
ATOM 864 N N . ARG A 1 105 ? -11.146 -6.137 -5.289 1.00 93.94 105 ARG A N 1
ATOM 865 C CA . ARG A 1 105 ? -11.467 -6.338 -6.720 1.00 93.94 105 ARG A CA 1
ATOM 866 C C . ARG A 1 105 ? -10.586 -5.516 -7.663 1.00 93.94 105 ARG A C 1
ATOM 868 O O . ARG A 1 105 ? -10.306 -5.966 -8.767 1.00 93.94 105 ARG A O 1
ATOM 875 N N . LEU A 1 106 ? -10.102 -4.355 -7.211 1.00 94.31 106 LEU A N 1
ATOM 876 C CA . LEU A 1 106 ? -9.100 -3.570 -7.936 1.00 94.31 106 LEU A CA 1
ATOM 877 C C . LEU A 1 106 ? -7.888 -4.431 -8.311 1.00 94.31 106 LEU A C 1
ATOM 879 O O . LEU A 1 106 ? -7.480 -4.435 -9.466 1.00 94.31 106 LEU A O 1
ATOM 883 N N . TYR A 1 107 ? -7.328 -5.167 -7.346 1.00 91.94 107 TYR A N 1
ATOM 884 C CA . TYR A 1 107 ? -6.128 -5.975 -7.563 1.00 91.94 107 TYR A CA 1
ATOM 885 C C . TYR A 1 107 ? -6.405 -7.188 -8.443 1.00 91.94 107 TYR A C 1
ATOM 887 O O . TYR A 1 107 ? -5.545 -7.560 -9.228 1.00 91.94 107 TYR A O 1
ATOM 895 N N . GLN A 1 108 ? -7.609 -7.764 -8.366 1.00 92.06 108 GLN A N 1
ATOM 896 C CA . GLN A 1 108 ? -8.016 -8.824 -9.290 1.00 92.06 108 GLN A CA 1
ATOM 897 C C . GLN A 1 108 ? -7.951 -8.322 -10.734 1.00 92.06 108 GLN A C 1
ATOM 899 O O . GLN A 1 108 ? -7.343 -8.972 -11.562 1.00 92.06 108 GLN A O 1
ATOM 904 N N . GLN A 1 109 ? -8.492 -7.136 -11.025 1.00 92.38 109 GLN A N 1
ATOM 905 C CA . GLN A 1 109 ? -8.446 -6.556 -12.374 1.00 92.38 109 GLN A CA 1
ATOM 906 C C . GLN A 1 109 ? -7.057 -6.087 -12.810 1.00 92.38 109 GLN A C 1
ATOM 908 O O . GLN A 1 109 ? -6.794 -6.003 -14.001 1.00 92.38 109 GLN A O 1
ATOM 913 N N . LEU A 1 110 ? -6.185 -5.742 -11.862 1.00 90.00 110 LEU A N 1
ATOM 914 C CA . LEU A 1 110 ? -4.843 -5.251 -12.164 1.00 90.00 110 LEU A CA 1
ATOM 915 C C . LEU A 1 110 ? -3.905 -6.355 -12.675 1.00 90.00 110 LEU A C 1
ATOM 917 O O . LEU A 1 110 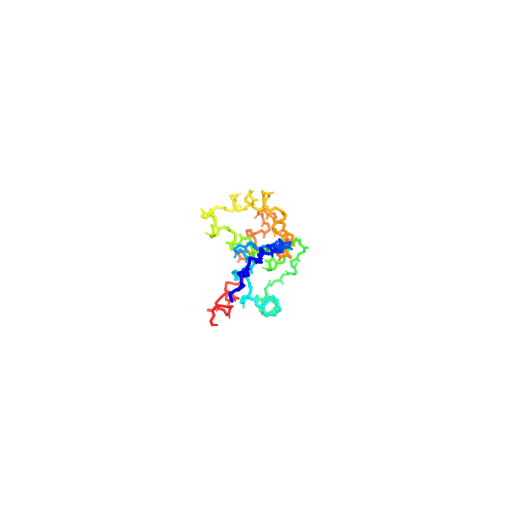? -2.985 -6.057 -13.428 1.00 90.00 110 LEU A O 1
ATOM 921 N N . PHE A 1 111 ? -4.106 -7.593 -12.219 1.00 84.06 111 PHE A N 1
ATOM 922 C CA . PHE A 1 111 ? -3.220 -8.732 -12.483 1.00 84.06 111 PHE A CA 1
ATOM 923 C C . PHE A 1 111 ? -3.862 -9.815 -13.369 1.00 84.06 111 PHE A C 1
ATOM 925 O O . PHE A 1 111 ? -3.365 -10.941 -13.390 1.00 84.06 111 PHE A O 1
ATOM 932 N N . ILE A 1 112 ? -4.967 -9.490 -14.049 1.00 72.50 112 ILE A N 1
ATOM 933 C CA . ILE A 1 112 ? -5.603 -10.338 -15.074 1.00 72.50 112 ILE A CA 1
ATOM 934 C C . ILE A 1 112 ? -4.940 -10.109 -16.431 1.00 72.50 112 ILE A C 1
ATOM 936 O O . ILE A 1 112 ? -4.601 -8.941 -16.728 1.00 72.50 112 ILE A O 1
#

Organism: NCBI:txid575587

pLDDT: mean 83.03, std 18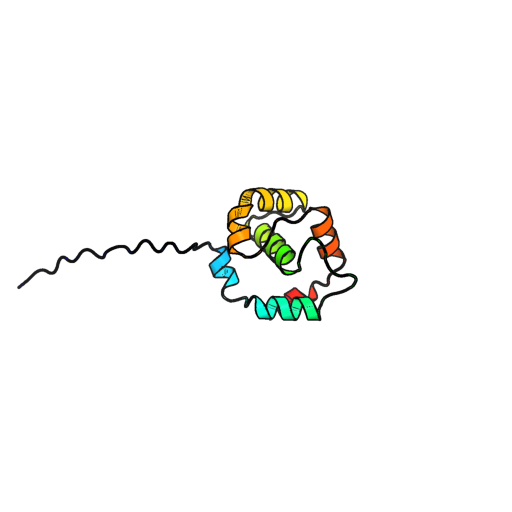.93, range [28.58, 96.69]

Sequence (112 aa):
MRTNTSTTRIQVFSHQNTVFHQLLKPILRQDFERLAKQYHQGQKLRSATRWDQFIAILMSQLSCRQSLRDIKSNLESQQEKLYHLGAKRIARSTLARINEEQPARLYQQLFI